Protein AF-A0AAU0RCN2-F1 (afdb_monomer)

Foldseek 3Di:
DDDPDDDPPPPPPPPDPPPPPDPWQWAKFQKKWKFFPDPDDPPDRATHQIDGQPQGIWIWTADPVRWIFTDSHPPDDTFIWAFPPDPVQVVLVVLDDQDFLQWGWSGKTDGPVDPPLWIWTKTAHPVASNWIKTFIASRRNAATGMIMIGHNDSDDSCNVVVPDDDGHD

Structure (mmCIF, N/CA/C/O backbone):
data_AF-A0AAU0RCN2-F1
#
_entry.id   AF-A0AAU0RCN2-F1
#
loop_
_atom_site.group_PDB
_atom_site.id
_atom_site.type_symbol
_atom_site.label_atom_id
_atom_site.label_alt_id
_atom_site.label_comp_id
_atom_site.label_asym_id
_atom_site.label_entity_id
_atom_site.label_seq_id
_atom_site.pdbx_PDB_ins_code
_atom_site.Cartn_x
_atom_site.Cartn_y
_atom_site.Cartn_z
_atom_site.occupancy
_atom_site.B_iso_or_equiv
_atom_site.auth_seq_id
_atom_site.auth_comp_id
_atom_site.auth_asym_id
_atom_site.auth_atom_id
_atom_site.pdbx_PDB_model_num
ATOM 1 N N . MET A 1 1 ? 23.232 58.597 34.469 1.00 39.84 1 MET A N 1
ATOM 2 C CA . MET A 1 1 ? 22.948 58.277 33.050 1.00 39.84 1 MET A CA 1
ATOM 3 C C . MET A 1 1 ? 24.090 57.377 32.604 1.00 39.84 1 MET A C 1
ATOM 5 O O . MET A 1 1 ? 25.219 57.793 32.764 1.00 39.84 1 MET A O 1
ATOM 9 N N . GLN A 1 2 ? 23.914 56.086 32.334 1.00 39.72 2 GLN A N 1
ATOM 10 C CA . GLN A 1 2 ? 23.367 55.530 31.095 1.00 39.72 2 GLN A CA 1
ATOM 11 C C . GLN A 1 2 ? 23.199 54.013 31.332 1.00 39.72 2 GLN A C 1
ATOM 13 O O . GLN A 1 2 ? 24.157 53.341 31.704 1.00 39.72 2 GLN A O 1
ATOM 18 N N . LYS A 1 3 ? 21.975 53.483 31.209 1.00 40.16 3 LYS A N 1
ATOM 19 C CA . LYS A 1 3 ? 21.699 52.039 31.295 1.00 40.16 3 LYS A CA 1
ATOM 20 C C . LYS A 1 3 ? 22.042 51.422 29.938 1.00 40.16 3 LYS A C 1
ATOM 22 O O . LYS A 1 3 ? 21.387 51.749 28.954 1.00 40.16 3 LYS A O 1
ATOM 27 N N . VAL A 1 4 ? 23.054 50.561 29.876 1.00 43.34 4 VAL A N 1
ATOM 28 C CA . VAL A 1 4 ? 23.338 49.755 28.681 1.00 43.34 4 VAL A CA 1
ATOM 29 C C . VAL A 1 4 ? 22.433 48.528 28.741 1.00 43.34 4 VAL A C 1
ATOM 31 O O . VAL A 1 4 ? 22.701 47.580 29.473 1.00 43.34 4 VAL A O 1
ATOM 34 N N . LEU A 1 5 ? 21.308 48.587 28.027 1.00 44.75 5 LEU A N 1
ATOM 35 C CA . LEU A 1 5 ? 20.452 47.430 27.781 1.00 44.75 5 LEU A CA 1
ATOM 36 C C . LEU A 1 5 ? 21.038 46.676 26.580 1.00 44.75 5 LEU A C 1
ATOM 38 O O . LEU A 1 5 ? 20.933 47.134 25.443 1.00 44.75 5 LEU A O 1
ATOM 42 N N . LEU A 1 6 ? 2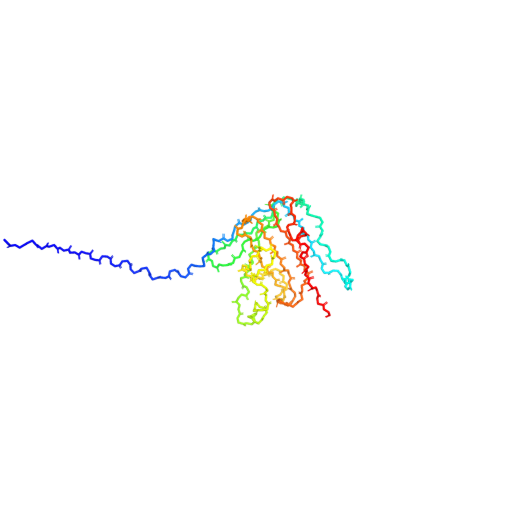1.689 45.542 26.834 1.00 43.56 6 LEU A N 1
ATOM 43 C CA . LEU A 1 6 ? 22.149 44.631 25.790 1.00 43.56 6 LEU A CA 1
ATOM 44 C C . LEU A 1 6 ? 20.945 43.799 25.320 1.00 43.56 6 LEU A C 1
ATOM 46 O O . LEU A 1 6 ? 20.542 42.839 25.972 1.00 43.56 6 LEU A O 1
ATOM 50 N N . PHE A 1 7 ? 20.326 44.211 24.215 1.00 45.81 7 PHE A N 1
ATOM 51 C CA . PHE A 1 7 ? 19.249 43.470 23.561 1.00 45.81 7 PHE A CA 1
ATOM 52 C C . PHE A 1 7 ? 19.869 42.338 22.724 1.00 45.81 7 PHE A C 1
ATOM 54 O O . PHE A 1 7 ? 20.286 42.549 21.587 1.00 45.81 7 PHE A O 1
ATOM 61 N N . CYS A 1 8 ? 19.959 41.128 23.283 1.00 45.16 8 CYS A N 1
ATOM 62 C CA . CYS A 1 8 ? 20.274 39.930 22.504 1.00 45.16 8 CYS A CA 1
ATOM 63 C C . C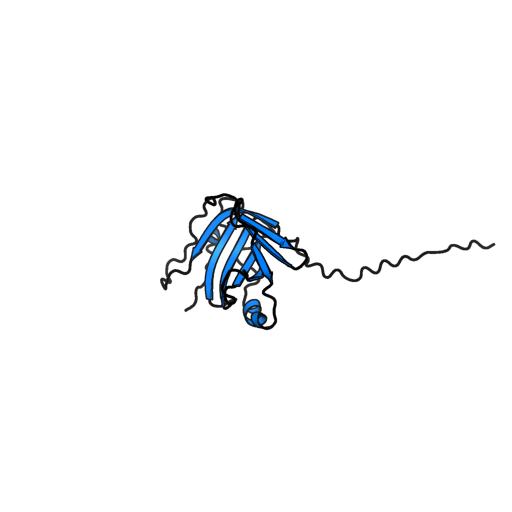YS A 1 8 ? 19.056 39.549 21.648 1.00 45.16 8 CYS A C 1
ATOM 65 O O . CYS A 1 8 ? 18.171 38.818 22.089 1.00 45.16 8 CYS A O 1
ATOM 67 N N . PHE A 1 9 ? 19.012 40.056 20.415 1.00 42.41 9 PHE A N 1
ATOM 68 C CA . PHE A 1 9 ? 18.132 39.556 19.361 1.00 42.41 9 PHE A CA 1
ATOM 69 C C . PHE A 1 9 ? 18.601 38.152 18.951 1.00 42.41 9 PHE A C 1
ATOM 71 O O . PHE A 1 9 ? 19.435 37.992 18.061 1.00 42.41 9 PHE A O 1
ATOM 78 N N . VAL A 1 10 ? 18.065 37.116 19.599 1.00 45.31 10 VAL A N 1
ATOM 79 C CA . VAL A 1 10 ? 18.118 35.755 19.056 1.00 45.31 10 VAL A CA 1
ATOM 80 C C . VAL A 1 10 ? 17.102 35.701 17.921 1.00 45.31 10 VAL A C 1
ATOM 82 O O . VAL A 1 10 ? 15.921 35.422 18.115 1.00 45.31 10 VAL A O 1
ATOM 85 N N . THR A 1 11 ? 17.560 36.029 16.718 1.00 48.75 11 THR A N 1
ATOM 86 C CA . THR A 1 11 ? 16.842 35.714 15.488 1.00 48.75 11 THR A CA 1
ATOM 87 C C . THR A 1 11 ? 16.956 34.208 15.277 1.00 48.75 11 THR A C 1
ATOM 89 O O . THR A 1 11 ? 17.903 33.709 14.681 1.00 48.75 11 THR A O 1
ATOM 92 N N . PHE A 1 12 ? 15.992 33.460 15.822 1.00 45.81 12 PHE A N 1
ATOM 93 C CA . PHE A 1 12 ? 15.727 32.092 15.385 1.00 45.81 12 PHE A CA 1
ATOM 94 C C . PHE A 1 12 ? 15.231 32.176 13.939 1.00 45.81 12 PHE A C 1
ATOM 96 O O . PHE A 1 12 ? 14.040 32.313 13.661 1.00 45.81 12 PHE A O 1
ATOM 103 N N . SER A 1 13 ? 16.172 32.160 13.002 1.00 43.31 13 SER A N 1
ATOM 104 C CA . SER A 1 13 ? 15.921 31.886 11.599 1.00 43.31 13 SER A CA 1
ATOM 105 C C . SER A 1 13 ? 15.402 30.453 11.501 1.00 43.31 13 SER A C 1
ATOM 107 O O . SER A 1 13 ? 16.156 29.492 11.372 1.00 43.31 13 SER A O 1
ATOM 109 N N . LEU A 1 14 ? 14.075 30.328 11.582 1.00 44.56 14 LEU A N 1
ATOM 110 C CA . LEU A 1 14 ? 13.293 29.181 11.131 1.00 44.56 14 LEU A CA 1
ATOM 111 C C . LEU A 1 14 ? 13.491 29.035 9.614 1.00 44.56 14 LEU A C 1
ATOM 113 O O . LEU A 1 14 ? 12.616 29.347 8.806 1.00 44.56 14 LEU A O 1
ATOM 117 N N . LEU A 1 15 ? 14.684 28.608 9.208 1.00 45.06 15 LEU A N 1
ATOM 118 C CA . LEU A 1 15 ? 14.967 28.186 7.848 1.00 45.06 15 LEU A CA 1
ATOM 119 C C . LEU A 1 15 ? 14.295 26.832 7.644 1.00 45.06 15 LEU A C 1
ATOM 121 O O . LEU A 1 15 ? 14.871 25.785 7.906 1.00 45.06 15 LEU A O 1
ATOM 125 N N . SER A 1 16 ? 13.033 26.910 7.218 1.00 37.91 16 SER A N 1
ATOM 126 C CA . SER A 1 16 ? 12.329 25.938 6.381 1.00 37.91 16 SER A CA 1
ATOM 127 C C . SER A 1 16 ? 12.754 24.482 6.581 1.00 37.91 16 SER A C 1
ATOM 129 O O . SER A 1 16 ? 13.445 23.900 5.744 1.00 37.91 16 SER A O 1
ATOM 131 N N . CYS A 1 17 ? 12.199 23.838 7.610 1.00 38.19 17 CYS A N 1
ATOM 132 C CA . CYS A 1 17 ? 11.783 22.459 7.405 1.00 38.19 17 CYS A CA 1
ATOM 133 C C . CYS A 1 17 ? 10.777 22.492 6.250 1.00 38.19 17 CYS A C 1
ATOM 135 O O . CYS A 1 17 ? 9.633 22.908 6.432 1.00 38.19 17 CYS A O 1
ATOM 137 N N . LYS A 1 18 ? 11.187 22.046 5.060 1.00 39.56 18 LYS A N 1
ATOM 138 C CA . LYS A 1 18 ? 10.256 21.491 4.070 1.00 39.56 18 LYS A CA 1
ATOM 139 C C . LYS A 1 18 ? 9.696 20.186 4.648 1.00 39.56 18 LYS A C 1
ATOM 141 O O . LYS A 1 18 ? 9.966 19.106 4.140 1.00 39.56 18 LYS A O 1
ATOM 146 N N . GLY A 1 19 ? 9.005 20.280 5.781 1.00 38.12 19 GLY A N 1
ATOM 147 C CA . GLY A 1 19 ? 8.258 19.175 6.342 1.00 38.12 19 GLY A CA 1
ATOM 148 C C . GLY A 1 19 ? 7.103 18.935 5.395 1.00 38.12 19 GLY A C 1
ATOM 149 O O . GLY A 1 19 ? 6.304 19.839 5.154 1.00 38.12 19 GLY A O 1
ATOM 150 N N . GLN A 1 20 ? 7.048 17.748 4.801 1.00 42.59 20 GLN A N 1
ATOM 151 C CA . GLN A 1 20 ? 5.811 17.254 4.218 1.00 42.59 20 GLN A CA 1
ATOM 152 C C . GLN A 1 20 ? 4.711 17.485 5.261 1.00 42.59 20 GLN A C 1
ATOM 154 O O . GLN A 1 20 ? 4.796 16.974 6.373 1.00 42.59 20 GLN A O 1
ATOM 159 N N . ASN A 1 21 ? 3.702 18.290 4.929 1.00 46.22 21 ASN A N 1
ATOM 160 C CA . ASN A 1 21 ? 2.591 18.633 5.826 1.00 46.22 21 ASN A CA 1
ATOM 161 C C . ASN A 1 21 ? 1.637 17.447 6.082 1.00 46.22 21 ASN A C 1
ATOM 163 O O . ASN A 1 21 ? 0.479 17.648 6.434 1.00 46.22 21 ASN A O 1
ATOM 167 N N . HIS A 1 22 ? 2.112 16.214 5.907 1.00 56.59 22 HIS A N 1
ATOM 168 C CA . HIS A 1 22 ? 1.381 15.003 6.228 1.00 56.59 22 HIS A CA 1
ATOM 169 C C . HIS A 1 22 ? 2.111 14.287 7.363 1.00 56.59 22 HIS A C 1
ATOM 171 O O . HIS A 1 22 ? 3.331 14.119 7.271 1.00 56.59 22 HIS A O 1
ATOM 177 N N . PRO A 1 23 ? 1.402 13.872 8.428 1.00 72.75 23 PRO A N 1
ATOM 178 C CA . PRO A 1 23 ? 2.003 13.040 9.459 1.00 72.75 23 PRO A CA 1
ATOM 179 C C . PRO A 1 23 ? 2.642 11.805 8.816 1.00 72.75 23 PRO A C 1
ATOM 181 O O . PRO A 1 23 ? 2.143 11.285 7.813 1.00 72.75 23 PRO A O 1
ATOM 184 N N . ALA A 1 24 ? 3.767 11.368 9.386 1.00 86.31 24 ALA A N 1
ATOM 185 C CA . ALA A 1 24 ? 4.446 10.166 8.926 1.00 86.31 24 ALA A CA 1
ATOM 186 C C . ALA A 1 24 ? 3.461 8.989 8.933 1.00 86.31 24 ALA A C 1
ATOM 188 O O . ALA A 1 24 ? 2.723 8.803 9.908 1.00 86.31 24 ALA A O 1
ATOM 189 N N . LEU A 1 25 ? 3.427 8.218 7.845 1.00 92.62 25 LEU A N 1
ATOM 190 C CA . LEU A 1 25 ? 2.539 7.063 7.737 1.00 92.62 25 LEU A CA 1
ATOM 191 C C . LEU A 1 25 ? 2.848 6.074 8.869 1.00 92.62 25 LEU A C 1
ATOM 193 O O . LEU A 1 25 ? 3.991 5.673 9.057 1.00 92.62 25 LEU A O 1
ATOM 197 N N . ASN A 1 26 ? 1.826 5.677 9.619 1.00 94.50 26 ASN A N 1
ATOM 198 C CA . ASN A 1 26 ? 1.918 4.658 10.659 1.00 94.50 26 ASN A CA 1
ATOM 199 C C . ASN A 1 26 ? 0.575 3.934 10.749 1.00 94.50 26 ASN A C 1
ATOM 201 O O . ASN A 1 26 ? -0.261 4.254 11.592 1.00 94.50 26 ASN A O 1
ATOM 205 N N . ALA A 1 27 ? 0.351 3.012 9.819 1.00 94.94 27 ALA A N 1
ATOM 206 C CA . ALA A 1 27 ? -0.885 2.252 9.732 1.00 94.94 27 ALA A CA 1
ATOM 207 C C . ALA A 1 27 ? -0.704 0.856 10.330 1.00 94.94 27 ALA A C 1
ATOM 209 O O . ALA A 1 27 ? 0.305 0.191 10.079 1.00 94.94 27 ALA A O 1
ATOM 210 N N . SER A 1 28 ? -1.715 0.400 11.068 1.00 95.62 28 SER A N 1
ATOM 211 C CA . SER A 1 28 ? -1.852 -0.979 11.535 1.00 95.62 28 SER A CA 1
ATOM 212 C C . SER A 1 28 ? -3.268 -1.468 11.248 1.00 95.62 28 SER A C 1
ATOM 214 O O . SER A 1 28 ? -4.234 -0.880 11.730 1.00 95.62 28 SER A O 1
ATOM 216 N N . ALA A 1 29 ? -3.401 -2.522 10.450 1.00 96.50 29 ALA A N 1
ATOM 217 C CA . ALA A 1 29 ? -4.677 -2.970 9.904 1.00 96.50 29 ALA A CA 1
ATOM 218 C C . ALA A 1 29 ? -4.881 -4.470 10.118 1.00 96.50 29 ALA A C 1
ATOM 220 O O . ALA A 1 29 ? -4.029 -5.276 9.756 1.00 96.50 29 ALA A O 1
ATOM 221 N N . GLY A 1 30 ? -6.035 -4.849 10.670 1.00 95.88 30 GLY A N 1
ATOM 222 C CA . GLY A 1 30 ? -6.401 -6.248 10.923 1.00 95.88 30 GLY A CA 1
ATOM 223 C C . GLY A 1 30 ? -7.207 -6.901 9.798 1.00 95.88 30 GLY A C 1
ATOM 224 O O . GLY A 1 30 ? -7.407 -8.117 9.812 1.00 95.88 30 GLY A O 1
ATOM 225 N N . TYR A 1 31 ? -7.663 -6.120 8.820 1.00 96.44 31 TYR A N 1
ATOM 226 C CA . TYR A 1 31 ? -8.534 -6.571 7.743 1.00 96.44 31 TYR A CA 1
ATOM 227 C C . TYR A 1 31 ? -7.952 -6.245 6.373 1.00 96.44 31 TYR A C 1
ATOM 229 O O . TYR A 1 31 ? -7.284 -5.225 6.191 1.00 96.44 31 TYR A O 1
ATOM 237 N N . ILE A 1 32 ? -8.249 -7.107 5.402 1.00 95.38 32 ILE A N 1
ATOM 238 C CA . ILE A 1 32 ? -7.803 -6.979 4.019 1.00 95.38 32 ILE A CA 1
ATOM 239 C C . ILE A 1 32 ? -8.942 -7.268 3.041 1.00 95.38 32 ILE A C 1
ATOM 241 O O . ILE A 1 32 ? -9.760 -8.168 3.248 1.00 95.38 32 ILE A O 1
ATOM 245 N N . SER A 1 33 ? -8.990 -6.509 1.954 1.00 93.38 33 SER A N 1
ATOM 246 C CA . SER A 1 33 ? -9.806 -6.789 0.776 1.00 93.38 33 SER A CA 1
ATOM 247 C C . SER A 1 33 ? -8.921 -6.643 -0.452 1.00 93.38 33 SER A C 1
ATOM 249 O O . SER A 1 33 ? -8.232 -5.636 -0.602 1.00 93.38 33 SER A O 1
ATOM 251 N N . ILE A 1 34 ? -8.908 -7.666 -1.301 1.00 89.56 34 ILE A N 1
ATOM 252 C CA . ILE A 1 34 ? -8.026 -7.724 -2.462 1.00 89.56 34 ILE A CA 1
ATOM 253 C C . ILE A 1 34 ? -8.869 -7.627 -3.723 1.00 89.56 34 ILE A C 1
ATOM 255 O O . ILE A 1 34 ? -9.985 -8.137 -3.808 1.00 89.56 34 ILE A O 1
ATOM 259 N N . TYR A 1 35 ? -8.302 -6.962 -4.706 1.00 83.62 35 TYR A N 1
ATOM 260 C CA . TYR A 1 35 ? -8.720 -6.961 -6.083 1.00 83.62 35 TYR A CA 1
ATOM 261 C C . TYR A 1 35 ? -7.537 -7.447 -6.926 1.00 83.62 35 TYR A C 1
ATOM 263 O O . TYR A 1 35 ? -6.432 -6.912 -6.813 1.00 83.62 35 TYR A O 1
ATOM 271 N N . LEU A 1 36 ? -7.757 -8.478 -7.740 1.00 76.06 36 LEU A N 1
ATOM 272 C CA . LEU A 1 36 ? -6.740 -9.064 -8.612 1.00 76.06 36 LEU A CA 1
ATOM 273 C C . LEU A 1 36 ? -7.112 -8.838 -10.074 1.00 76.06 36 LEU A C 1
ATOM 275 O O . LEU A 1 36 ? -8.271 -9.009 -10.459 1.00 76.06 36 LEU A O 1
ATOM 279 N N . SER A 1 37 ? -6.111 -8.516 -10.888 1.00 65.56 37 SER A N 1
ATOM 280 C CA . SER A 1 37 ? -6.230 -8.553 -12.340 1.00 65.56 37 SER A CA 1
ATOM 281 C C . SER A 1 37 ? -6.217 -10.006 -12.816 1.00 65.56 37 SER A C 1
ATOM 283 O O . SER A 1 37 ? -5.156 -10.555 -13.095 1.00 65.56 37 SER A O 1
ATOM 285 N N . VAL A 1 38 ? -7.383 -10.656 -12.869 1.00 57.72 38 VAL A N 1
ATOM 286 C CA . VAL A 1 38 ? -7.526 -11.973 -13.510 1.00 57.72 38 VAL A CA 1
ATOM 287 C C . VAL A 1 38 ? -8.128 -11.772 -14.900 1.00 57.72 38 VAL A C 1
ATOM 289 O O . VAL A 1 38 ? -9.225 -11.232 -15.030 1.00 57.72 38 VAL A O 1
ATOM 292 N N . ASP A 1 39 ? -7.354 -12.163 -15.912 1.00 46.38 39 ASP A N 1
ATOM 293 C CA . ASP A 1 39 ? -7.589 -12.114 -17.360 1.00 46.38 39 ASP A CA 1
ATOM 294 C C . ASP A 1 39 ? -8.986 -11.684 -17.850 1.00 46.38 39 ASP A C 1
ATOM 296 O O . ASP A 1 39 ? -9.959 -12.441 -17.853 1.00 46.38 39 ASP A O 1
ATOM 300 N N . GLY A 1 40 ? -9.034 -10.466 -18.399 1.00 48.06 40 GLY A N 1
ATOM 301 C CA . GLY A 1 40 ? -9.828 -10.122 -19.583 1.00 48.06 40 GLY A CA 1
ATOM 302 C C . GLY A 1 40 ? -11.348 -10.011 -19.449 1.00 48.06 40 GLY A C 1
ATOM 303 O O . GLY A 1 40 ? -11.979 -9.498 -20.379 1.00 48.06 40 GLY A O 1
ATOM 304 N N . ASN A 1 41 ? -11.964 -10.429 -18.342 1.00 46.78 41 ASN A N 1
ATOM 305 C CA . ASN A 1 41 ? -13.416 -10.327 -18.212 1.00 46.78 41 ASN A CA 1
ATOM 306 C C . ASN A 1 41 ? -13.831 -8.930 -17.718 1.00 46.78 41 ASN A C 1
ATOM 308 O O . ASN A 1 41 ? -13.735 -8.599 -16.536 1.00 46.78 41 ASN A O 1
ATOM 312 N N . LYS A 1 42 ? -14.285 -8.094 -18.658 1.00 50.72 42 LYS A N 1
ATOM 313 C CA . LYS A 1 42 ? -14.601 -6.667 -18.458 1.00 50.72 42 LYS A CA 1
ATOM 314 C C . LYS A 1 42 ? -15.808 -6.400 -17.550 1.00 50.72 42 LYS A C 1
ATOM 316 O O . LYS A 1 42 ? -15.994 -5.257 -17.134 1.00 50.72 42 LYS A O 1
ATOM 321 N N . ASP A 1 43 ? -16.592 -7.425 -17.215 1.00 44.06 43 ASP A N 1
ATOM 322 C CA . ASP A 1 43 ? -17.947 -7.229 -16.689 1.00 44.06 43 ASP A CA 1
ATOM 323 C C . ASP A 1 43 ? -18.126 -7.488 -15.183 1.00 44.06 43 ASP A C 1
ATOM 325 O O . ASP A 1 43 ? -19.179 -7.157 -14.637 1.00 44.06 43 ASP A O 1
ATOM 329 N N . SER A 1 44 ? -17.118 -7.981 -14.453 1.00 47.41 44 SER A N 1
ATOM 330 C CA . SER A 1 44 ? -17.213 -8.024 -12.983 1.00 47.41 44 SER A CA 1
ATOM 331 C C . SER A 1 44 ? -15.857 -7.934 -12.291 1.00 47.41 44 SER A C 1
ATOM 333 O O . SER A 1 44 ? -15.239 -8.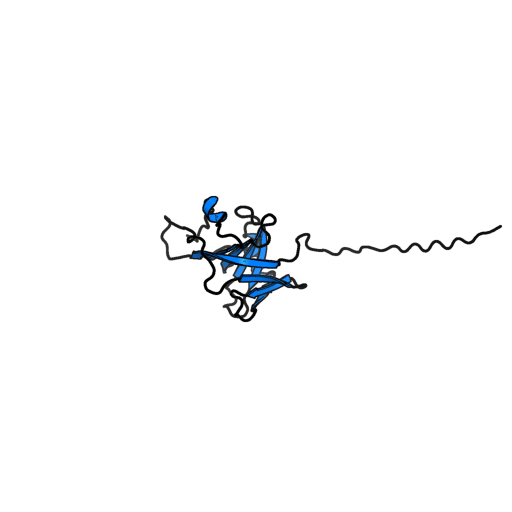930 -11.922 1.00 47.41 44 SER A O 1
ATOM 335 N N . LEU A 1 45 ? -15.426 -6.696 -12.082 1.00 57.50 45 LEU A N 1
ATOM 336 C CA . LEU A 1 45 ? -14.287 -6.322 -11.257 1.00 57.50 45 LEU A CA 1
ATOM 337 C C . LEU A 1 45 ? -14.790 -6.044 -9.837 1.00 57.50 45 LEU A C 1
ATOM 339 O O . LEU A 1 45 ? -15.151 -4.913 -9.523 1.00 57.50 45 LEU A O 1
ATOM 343 N N . ASN A 1 46 ? -14.867 -7.070 -8.992 1.00 65.88 46 ASN A N 1
ATOM 344 C CA . ASN A 1 46 ? -15.344 -6.906 -7.622 1.00 65.88 46 ASN A CA 1
ATOM 345 C C . ASN A 1 46 ? -14.169 -7.086 -6.671 1.00 65.88 46 ASN A C 1
ATOM 347 O O . ASN A 1 46 ? -13.567 -8.157 -6.641 1.00 65.88 46 ASN A O 1
ATOM 351 N N . PHE A 1 47 ? -13.857 -6.054 -5.881 1.00 75.25 47 PHE A N 1
ATOM 352 C CA . PHE A 1 47 ? -13.118 -6.270 -4.640 1.00 75.25 47 PHE A CA 1
ATOM 353 C C . PHE A 1 47 ? -13.700 -7.490 -3.930 1.00 75.25 47 PHE A C 1
ATOM 355 O O . PHE A 1 47 ? -14.921 -7.615 -3.783 1.00 75.25 47 PHE A O 1
ATOM 362 N N . GLU A 1 48 ? -12.832 -8.379 -3.468 1.00 84.38 48 GLU A N 1
ATOM 363 C CA . GLU A 1 48 ? -13.260 -9.454 -2.592 1.00 84.38 48 GLU A CA 1
ATOM 364 C C . GLU A 1 48 ? -13.887 -8.857 -1.329 1.00 84.38 48 GLU A C 1
ATOM 366 O O . GLU A 1 48 ? -13.520 -7.765 -0.882 1.00 84.38 48 GLU A O 1
ATOM 371 N N . LYS A 1 49 ? -14.821 -9.580 -0.703 1.00 86.69 49 LYS A N 1
ATOM 372 C CA . LYS A 1 49 ? -15.333 -9.168 0.609 1.00 86.69 49 LYS A CA 1
ATOM 373 C C . LYS A 1 49 ? -14.160 -8.965 1.567 1.00 86.69 49 LYS A C 1
ATOM 375 O O . LYS A 1 49 ? -13.258 -9.801 1.631 1.00 86.69 49 LYS A O 1
ATOM 380 N N . ILE A 1 50 ? -14.190 -7.857 2.306 1.00 93.19 50 ILE A N 1
ATOM 381 C CA . ILE A 1 50 ? -13.176 -7.594 3.321 1.00 93.19 50 ILE A CA 1
ATOM 382 C C . ILE A 1 50 ? -13.211 -8.698 4.378 1.00 93.19 50 ILE A C 1
ATOM 384 O O . ILE A 1 50 ? -14.279 -9.104 4.839 1.00 93.19 50 ILE A O 1
ATOM 388 N N . ARG A 1 51 ? -12.036 -9.215 4.722 1.00 94.19 51 ARG A N 1
ATOM 389 C CA . ARG A 1 51 ? -11.865 -10.331 5.652 1.00 94.19 51 ARG A CA 1
ATOM 390 C C . ARG A 1 51 ? -10.789 -10.008 6.670 1.00 94.19 51 ARG A C 1
ATOM 392 O O . ARG A 1 51 ? -9.910 -9.191 6.405 1.00 94.19 51 ARG A O 1
ATOM 399 N N . ALA A 1 52 ? -10.855 -10.661 7.825 1.00 94.31 52 ALA A N 1
ATOM 400 C CA . ALA A 1 52 ? -9.743 -10.640 8.762 1.00 94.31 52 ALA A CA 1
ATOM 401 C C . ALA A 1 52 ? -8.496 -11.228 8.086 1.00 94.31 52 ALA A C 1
ATOM 403 O O . ALA A 1 52 ? -8.574 -12.180 7.303 1.00 94.31 52 ALA A O 1
ATOM 404 N N . THR A 1 53 ? -7.350 -10.638 8.384 1.00 89.19 53 THR A N 1
ATOM 405 C CA . THR A 1 53 ? -6.042 -11.171 8.001 1.00 89.19 53 THR A CA 1
ATOM 406 C C . THR A 1 53 ? -5.819 -12.522 8.703 1.00 89.19 53 THR A C 1
ATOM 408 O O . THR A 1 53 ? -6.026 -12.608 9.914 1.00 89.19 53 THR A O 1
ATOM 411 N N . PRO A 1 54 ? -5.412 -13.597 7.992 1.00 82.00 54 PRO A N 1
ATOM 412 C CA . PRO A 1 54 ? -5.289 -14.931 8.593 1.00 82.00 54 PRO A CA 1
ATOM 413 C C . PRO A 1 54 ? -4.334 -15.000 9.789 1.00 82.00 54 PRO A C 1
ATOM 415 O O . PRO A 1 54 ? -4.591 -15.725 10.746 1.00 82.00 54 PRO A O 1
ATOM 418 N N . SER A 1 55 ? -3.248 -14.230 9.742 1.00 86.75 55 SER A N 1
ATOM 419 C CA . SER A 1 55 ? -2.217 -14.200 10.783 1.00 86.75 55 SER A CA 1
ATOM 420 C C . SER A 1 55 ? -2.255 -12.924 11.630 1.00 86.75 55 SER A C 1
ATOM 422 O O . SER A 1 55 ? -1.387 -12.729 12.477 1.00 86.75 55 SER A O 1
ATOM 424 N N . GLY A 1 56 ? -3.259 -12.064 11.439 1.00 86.25 56 GLY A N 1
ATOM 425 C CA . GLY A 1 56 ? -3.376 -10.783 12.127 1.00 86.25 56 GLY A CA 1
ATOM 426 C C . GLY A 1 56 ? -2.650 -9.633 11.423 1.00 86.25 56 GLY A C 1
ATOM 427 O O . GLY A 1 56 ? -2.351 -9.682 10.234 1.00 86.25 56 GLY A O 1
ATOM 428 N N . ASN A 1 57 ? -2.406 -8.567 12.183 1.00 91.62 57 ASN A N 1
ATOM 429 C CA . ASN A 1 57 ? -2.226 -7.222 11.642 1.00 91.62 57 ASN A CA 1
ATOM 430 C C . ASN A 1 57 ? -1.099 -7.061 10.605 1.00 91.62 57 ASN A C 1
ATOM 432 O O . ASN A 1 57 ? 0.053 -7.426 10.844 1.00 91.62 57 ASN A O 1
ATOM 436 N N . PHE A 1 58 ? -1.442 -6.373 9.520 1.00 95.62 58 PHE A N 1
ATOM 437 C CA . PHE A 1 58 ? -0.519 -5.677 8.633 1.00 95.62 58 PHE A CA 1
ATOM 438 C C . PHE A 1 58 ? -0.040 -4.377 9.291 1.00 95.62 58 PHE A C 1
ATOM 440 O O . PHE A 1 58 ? -0.837 -3.688 9.930 1.00 95.62 58 PHE A O 1
ATOM 447 N N . THR A 1 59 ? 1.222 -3.993 9.087 1.00 96.56 59 THR A N 1
ATOM 448 C CA . THR A 1 59 ? 1.745 -2.678 9.484 1.00 96.56 59 THR A CA 1
ATOM 449 C C . THR A 1 59 ? 2.557 -2.025 8.373 1.00 96.56 59 THR A C 1
ATOM 451 O O . THR A 1 59 ? 3.369 -2.689 7.726 1.00 96.56 59 THR A O 1
ATOM 454 N N . CYS A 1 60 ? 2.402 -0.712 8.215 1.00 97.00 60 CYS A N 1
ATOM 455 C CA . CYS A 1 60 ? 3.196 0.109 7.305 1.00 97.00 60 CYS A CA 1
ATOM 456 C C . CYS A 1 60 ? 3.611 1.404 8.004 1.00 97.00 60 CYS A C 1
ATOM 458 O O . CYS A 1 60 ? 2.753 2.200 8.394 1.00 97.00 60 CYS A O 1
ATOM 460 N N . GLN A 1 61 ? 4.917 1.606 8.162 1.00 96.56 61 GLN A N 1
ATOM 461 C CA . GLN A 1 61 ? 5.491 2.734 8.893 1.00 96.56 61 GLN A CA 1
ATOM 462 C C . GLN A 1 61 ? 6.504 3.480 8.035 1.00 96.56 61 GLN A C 1
ATOM 464 O O . GLN A 1 61 ? 7.404 2.871 7.469 1.00 96.56 61 GLN A O 1
ATOM 469 N N . GLU A 1 62 ? 6.385 4.796 7.953 1.00 95.81 62 GLU A N 1
ATOM 470 C CA . GLU A 1 62 ? 7.319 5.649 7.230 1.00 95.81 62 GLU A CA 1
ATOM 471 C C . GLU A 1 62 ? 8.519 6.017 8.096 1.00 95.81 62 GLU A C 1
ATOM 473 O O . GLU A 1 62 ? 8.400 6.441 9.248 1.00 95.81 62 GLU A O 1
ATOM 478 N N . LYS A 1 63 ? 9.700 5.856 7.510 1.00 93.44 63 LYS A N 1
ATOM 479 C CA . LYS A 1 63 ? 10.977 6.248 8.087 1.00 93.44 63 LYS A CA 1
ATOM 480 C C . LYS A 1 63 ? 11.245 7.727 7.834 1.00 93.44 63 LYS A C 1
ATOM 482 O O . LYS A 1 63 ? 10.695 8.348 6.932 1.00 93.44 63 LYS A O 1
ATOM 487 N N . THR A 1 64 ? 12.204 8.275 8.572 1.00 89.25 64 THR A N 1
ATOM 488 C CA . THR A 1 64 ? 12.656 9.668 8.416 1.00 89.25 64 THR A CA 1
ATOM 489 C C . THR A 1 64 ? 13.177 10.002 7.017 1.00 89.25 64 THR A C 1
ATOM 491 O O . THR A 1 64 ? 13.144 11.164 6.627 1.00 89.25 64 THR A O 1
ATOM 494 N N . ASN A 1 65 ? 13.652 9.007 6.261 1.00 88.88 65 ASN A N 1
ATOM 495 C CA . ASN A 1 65 ? 14.125 9.170 4.887 1.00 88.88 65 ASN A CA 1
ATOM 496 C C . ASN A 1 65 ? 13.037 8.932 3.821 1.00 88.88 65 ASN A C 1
ATOM 498 O O . ASN A 1 65 ? 13.360 8.928 2.638 1.00 88.88 65 ASN A O 1
ATOM 502 N N . GLY A 1 66 ? 11.779 8.722 4.223 1.00 90.56 66 GLY A N 1
ATOM 503 C CA . GLY A 1 66 ? 10.646 8.488 3.323 1.00 90.56 66 GLY A CA 1
ATOM 504 C C . GLY A 1 66 ? 10.445 7.031 2.893 1.00 90.56 66 GLY A C 1
ATOM 505 O O . GLY A 1 66 ? 9.408 6.723 2.315 1.00 90.56 66 GLY A O 1
ATOM 506 N N . ASP A 1 67 ? 11.386 6.130 3.192 1.00 95.00 67 ASP A N 1
ATOM 507 C CA . ASP A 1 67 ? 11.211 4.683 3.003 1.00 95.00 67 ASP A CA 1
ATOM 508 C C . ASP A 1 67 ? 10.123 4.130 3.929 1.00 95.00 67 ASP A C 1
ATOM 510 O O . ASP A 1 67 ? 9.814 4.718 4.968 1.00 95.00 67 ASP A O 1
ATOM 514 N N . LEU A 1 68 ? 9.612 2.941 3.617 1.00 97.31 68 LEU A N 1
ATOM 515 C CA . LEU A 1 68 ? 8.588 2.282 4.419 1.00 97.31 68 LEU A CA 1
ATOM 516 C C . LEU A 1 68 ? 9.092 0.980 5.033 1.00 97.31 68 LEU A C 1
ATOM 518 O O . LEU A 1 68 ? 9.703 0.148 4.370 1.00 97.31 68 LEU A O 1
ATOM 522 N N . TRP A 1 69 ? 8.783 0.778 6.305 1.00 97.62 69 TRP A N 1
ATOM 523 C CA . TRP A 1 69 ? 8.798 -0.519 6.964 1.00 97.62 69 TRP A CA 1
ATOM 524 C C . TRP A 1 69 ? 7.435 -1.173 6.806 1.00 97.62 69 TRP A C 1
ATOM 526 O O . TRP A 1 69 ? 6.450 -0.718 7.389 1.00 97.62 69 TRP A O 1
ATOM 536 N N . VAL A 1 70 ? 7.392 -2.242 6.018 1.00 96.94 70 VAL A N 1
ATOM 537 C CA . VAL A 1 70 ? 6.174 -2.982 5.699 1.00 96.94 70 VAL A CA 1
ATOM 538 C C . VAL A 1 70 ? 6.261 -4.377 6.288 1.00 96.94 70 VAL A C 1
ATOM 540 O O . VAL A 1 70 ? 7.287 -5.054 6.205 1.00 96.94 70 VAL A O 1
ATOM 543 N N . LYS A 1 71 ? 5.169 -4.810 6.906 1.00 95.44 71 LYS A N 1
ATOM 544 C CA . LYS A 1 71 ? 5.042 -6.132 7.503 1.00 95.44 71 LYS A CA 1
ATOM 545 C C . LYS A 1 71 ? 3.621 -6.629 7.280 1.00 95.44 71 LYS A C 1
ATOM 547 O O . LYS A 1 71 ? 2.672 -5.950 7.664 1.00 95.44 71 LYS A O 1
ATOM 552 N N . PHE A 1 72 ? 3.466 -7.784 6.640 1.00 90.94 72 PHE A N 1
ATOM 553 C CA . PHE A 1 72 ? 2.146 -8.298 6.267 1.00 90.94 72 PHE A CA 1
ATOM 554 C C . PHE A 1 72 ? 1.456 -9.065 7.392 1.00 90.94 72 PHE A C 1
ATOM 556 O O . PHE A 1 72 ? 0.232 -9.182 7.390 1.00 90.94 72 PHE A O 1
ATOM 563 N N . SER A 1 73 ? 2.216 -9.563 8.363 1.00 91.00 73 SER A N 1
ATOM 564 C CA . SER A 1 73 ? 1.706 -10.244 9.551 1.00 91.00 73 SER A CA 1
ATOM 565 C C . SER A 1 73 ? 2.654 -10.072 10.743 1.00 91.00 73 SER A C 1
ATOM 567 O O . SER A 1 73 ? 3.858 -9.942 10.541 1.00 91.00 73 SER A O 1
ATOM 569 N N . PRO A 1 74 ? 2.190 -10.146 12.007 1.00 88.62 74 PRO A N 1
ATOM 570 C CA . PRO A 1 74 ? 3.006 -9.929 13.212 1.00 88.62 74 PRO A CA 1
ATOM 571 C C . PRO A 1 74 ? 4.250 -10.820 13.340 1.00 88.62 74 PRO A C 1
ATOM 573 O O . PRO A 1 74 ? 5.200 -10.452 14.035 1.00 88.62 74 PRO A O 1
ATOM 576 N N . HIS A 1 75 ? 4.272 -11.963 12.659 1.00 89.44 75 HIS A N 1
ATOM 577 C CA . HIS A 1 75 ? 5.383 -12.915 12.669 1.00 89.44 75 HIS A CA 1
ATOM 578 C C . HIS A 1 75 ? 6.362 -12.737 11.503 1.00 89.44 75 HIS A C 1
ATOM 580 O O . HIS A 1 75 ? 7.447 -13.311 11.540 1.00 89.44 75 HIS A O 1
ATOM 586 N N . ASP A 1 76 ? 6.022 -11.916 10.510 1.00 90.19 76 ASP A N 1
ATOM 587 C CA . ASP A 1 76 ? 6.880 -11.697 9.351 1.00 90.19 76 ASP A CA 1
ATOM 588 C C . ASP A 1 76 ? 8.118 -10.876 9.716 1.00 90.19 76 ASP A C 1
ATOM 590 O O . ASP A 1 76 ? 8.137 -10.085 10.671 1.00 90.19 76 ASP A O 1
ATOM 594 N N . THR A 1 77 ? 9.159 -11.027 8.905 1.00 93.25 77 THR A N 1
ATOM 595 C CA . THR A 1 77 ? 10.278 -10.086 8.929 1.00 93.25 77 THR A CA 1
ATOM 596 C C . THR A 1 77 ? 9.825 -8.777 8.289 1.00 93.25 77 THR A C 1
ATOM 598 O O . THR A 1 77 ? 9.138 -8.786 7.271 1.00 93.25 77 THR A O 1
ATOM 601 N N . THR A 1 78 ? 10.200 -7.646 8.884 1.00 95.06 78 THR A N 1
ATOM 602 C CA . THR A 1 78 ? 9.932 -6.335 8.288 1.00 95.06 78 THR A CA 1
ATOM 603 C C . THR A 1 78 ? 10.703 -6.189 6.980 1.00 95.06 78 THR A C 1
ATOM 605 O O . THR A 1 78 ? 11.926 -6.336 6.958 1.00 95.06 78 THR A O 1
ATOM 608 N N . VAL A 1 79 ? 9.997 -5.845 5.909 1.00 96.00 79 VAL A N 1
ATOM 609 C CA . VAL A 1 79 ? 10.574 -5.525 4.603 1.00 96.00 79 VAL A CA 1
ATOM 610 C C . VAL A 1 79 ? 10.704 -4.010 4.484 1.00 96.00 79 VAL A C 1
ATOM 612 O O . VAL A 1 79 ? 9.806 -3.265 4.874 1.00 96.00 79 VAL A O 1
ATOM 615 N N . VAL A 1 80 ? 11.837 -3.542 3.963 1.00 97.12 80 VAL A N 1
ATOM 616 C CA . VAL A 1 80 ? 12.044 -2.120 3.666 1.00 97.12 80 VAL A CA 1
ATOM 617 C C . VAL A 1 80 ? 11.640 -1.872 2.223 1.00 97.12 80 VAL A C 1
ATOM 619 O O . VAL A 1 80 ? 12.286 -2.392 1.318 1.00 97.12 80 VAL A O 1
ATOM 622 N N . TRP A 1 81 ? 10.604 -1.072 2.003 1.00 97.31 81 TRP A N 1
ATOM 623 C CA . TRP A 1 81 ? 10.282 -0.552 0.681 1.00 97.31 81 TRP A CA 1
ATOM 624 C C . TRP A 1 81 ? 10.941 0.806 0.482 1.00 97.31 81 TRP A C 1
ATOM 626 O O . TRP A 1 81 ? 10.850 1.684 1.343 1.00 97.31 81 TRP A O 1
ATOM 636 N N . VAL A 1 82 ? 11.606 0.969 -0.654 1.00 96.00 82 VAL A N 1
ATOM 637 C CA . VAL A 1 82 ? 12.365 2.177 -0.993 1.00 96.00 82 VAL A CA 1
ATOM 638 C C . VAL A 1 82 ? 11.552 3.077 -1.908 1.00 96.00 82 VAL A C 1
ATOM 640 O O . VAL A 1 82 ? 10.803 2.588 -2.753 1.00 96.00 82 VAL A O 1
ATOM 643 N N . SER A 1 83 ? 11.682 4.392 -1.741 1.00 93.44 83 SER A N 1
ATOM 644 C CA . SER A 1 83 ? 10.988 5.354 -2.605 1.00 93.44 83 SER A CA 1
ATOM 645 C C . SER A 1 83 ? 11.362 5.154 -4.078 1.00 93.44 83 SER A C 1
ATOM 647 O O . SER A 1 83 ? 12.541 5.090 -4.431 1.00 93.44 83 SER A O 1
ATOM 649 N N . ALA A 1 84 ? 10.347 5.105 -4.941 1.00 92.75 84 ALA A N 1
ATOM 650 C CA . ALA A 1 84 ? 10.500 5.040 -6.391 1.00 92.75 84 ALA A CA 1
ATOM 651 C C . ALA A 1 84 ? 10.581 6.434 -7.045 1.00 92.75 84 ALA A C 1
ATOM 653 O O . ALA A 1 84 ? 10.541 6.524 -8.272 1.00 92.75 84 ALA A O 1
ATOM 654 N N . ASP A 1 85 ? 10.677 7.514 -6.258 1.00 87.88 85 ASP A N 1
ATOM 655 C CA . ASP A 1 85 ? 10.775 8.901 -6.741 1.00 87.88 85 ASP A CA 1
ATOM 656 C C . ASP A 1 85 ? 12.167 9.205 -7.322 1.00 87.88 85 ASP A C 1
ATOM 658 O O . ASP A 1 85 ? 12.973 9.951 -6.766 1.00 87.88 85 ASP A O 1
ATOM 662 N N . GLN A 1 86 ? 12.465 8.554 -8.444 1.00 88.88 86 GLN A N 1
ATOM 663 C CA . GLN A 1 86 ? 13.671 8.738 -9.241 1.00 88.88 86 GLN A CA 1
ATOM 664 C C . GLN A 1 86 ? 13.288 9.279 -10.634 1.00 88.88 86 GLN A C 1
ATOM 666 O O . GLN A 1 86 ? 12.160 9.049 -11.094 1.00 88.88 86 GLN A O 1
ATOM 671 N N . PRO A 1 87 ? 14.176 10.031 -11.318 1.00 89.69 87 PRO A N 1
ATOM 672 C CA . PRO A 1 87 ? 13.870 10.679 -12.598 1.00 89.69 87 PRO A CA 1
ATOM 673 C C . PRO A 1 87 ? 13.249 9.766 -13.669 1.00 89.69 87 PRO A C 1
ATOM 675 O O . PRO A 1 87 ? 12.374 10.209 -14.416 1.00 89.69 87 PRO A O 1
ATOM 678 N N . GLU A 1 88 ? 13.663 8.505 -13.730 1.00 89.75 88 GLU A N 1
ATOM 679 C CA . GLU A 1 88 ? 13.180 7.472 -14.651 1.00 89.75 88 GLU A CA 1
ATOM 680 C C . GLU A 1 88 ? 11.695 7.127 -14.462 1.00 89.75 88 GLU A C 1
ATOM 682 O O . GLU A 1 88 ? 10.985 6.910 -15.444 1.00 89.75 88 GLU A O 1
ATOM 687 N N . ASN A 1 89 ? 11.191 7.168 -13.227 1.00 90.81 89 ASN A N 1
ATOM 688 C CA . ASN A 1 89 ? 9.818 6.774 -12.888 1.00 90.81 89 ASN A CA 1
ATOM 689 C C . ASN A 1 89 ? 8.837 7.948 -12.936 1.00 90.81 89 ASN A C 1
ATOM 691 O O . ASN A 1 89 ? 7.616 7.764 -12.881 1.00 90.81 89 ASN A O 1
ATOM 695 N N . LYS A 1 90 ? 9.354 9.176 -13.058 1.00 89.31 90 LYS A N 1
ATOM 696 C CA . LYS A 1 90 ? 8.580 10.415 -12.936 1.00 89.31 90 LYS A CA 1
ATOM 697 C C . LYS A 1 90 ? 7.363 10.456 -13.861 1.00 89.31 90 LYS A C 1
ATOM 699 O O . LYS A 1 90 ? 6.279 10.838 -13.428 1.00 89.31 90 LYS A O 1
ATOM 704 N N . LYS A 1 91 ? 7.516 9.998 -15.108 1.00 89.31 91 LYS A N 1
ATOM 705 C CA . LYS A 1 91 ? 6.417 9.959 -16.089 1.00 89.31 91 LYS A CA 1
ATOM 706 C C . LYS A 1 91 ? 5.244 9.098 -15.624 1.00 89.31 91 LYS A C 1
ATOM 708 O O . LYS A 1 91 ? 4.100 9.477 -15.852 1.00 89.31 91 LYS A O 1
ATOM 713 N N . GLY A 1 92 ? 5.510 7.956 -14.997 1.00 90.38 92 GLY A N 1
ATOM 714 C CA . GLY A 1 92 ? 4.453 7.093 -14.477 1.00 90.38 92 GLY A CA 1
ATOM 715 C C . GLY A 1 92 ? 3.821 7.661 -13.206 1.00 90.38 92 GLY A C 1
ATOM 716 O O . GLY A 1 92 ? 2.598 7.703 -13.086 1.00 90.38 92 GLY A O 1
ATOM 717 N N . ILE A 1 93 ? 4.632 8.232 -12.306 1.00 92.06 93 ILE A N 1
ATOM 718 C CA . ILE A 1 93 ? 4.152 8.908 -11.084 1.00 92.06 93 ILE A CA 1
ATOM 719 C C . ILE A 1 93 ? 3.211 10.080 -11.412 1.00 92.06 93 ILE A C 1
ATOM 721 O O . ILE A 1 93 ? 2.217 10.309 -10.715 1.00 92.06 93 ILE A O 1
ATOM 725 N N . GLU A 1 94 ? 3.494 10.830 -12.477 1.00 91.19 94 GLU A N 1
ATOM 726 C CA . GLU A 1 94 ? 2.658 11.945 -12.937 1.00 91.19 94 GLU A CA 1
ATOM 727 C C . GLU A 1 94 ? 1.281 11.493 -13.452 1.00 91.19 94 GLU A C 1
ATOM 729 O O . GLU A 1 94 ? 0.316 12.249 -13.326 1.00 91.19 94 GLU A O 1
ATOM 734 N N . LYS A 1 95 ? 1.154 10.256 -13.953 1.00 91.31 95 LYS A N 1
ATOM 735 C CA . LYS A 1 95 ? -0.127 9.671 -14.394 1.00 91.31 95 LYS A CA 1
ATOM 736 C C . LYS A 1 95 ? -1.016 9.228 -13.230 1.00 91.31 95 LYS A C 1
ATOM 738 O O . LYS A 1 95 ? -2.224 9.061 -13.410 1.00 91.31 95 LYS A O 1
ATOM 743 N N . LEU A 1 96 ? -0.448 9.035 -12.039 1.00 92.50 96 LEU A N 1
ATOM 744 C CA . LEU A 1 96 ? -1.195 8.564 -10.876 1.00 92.50 96 LEU A CA 1
ATOM 745 C C . LEU A 1 96 ? -2.233 9.595 -10.426 1.00 92.50 96 LEU A C 1
ATOM 747 O O . LEU A 1 96 ? -1.925 10.768 -10.182 1.00 92.50 96 LEU A O 1
ATOM 751 N N . LYS A 1 97 ? -3.468 9.127 -10.215 1.00 91.56 97 LYS A N 1
ATOM 752 C CA . LYS A 1 97 ? -4.520 9.931 -9.583 1.00 91.56 97 LYS A CA 1
ATOM 753 C C . LYS A 1 97 ? -4.049 10.379 -8.204 1.00 91.56 97 LYS A C 1
ATOM 755 O O . LYS A 1 97 ? -3.547 9.564 -7.438 1.00 91.56 97 LYS A O 1
ATOM 760 N N . LYS A 1 98 ? -4.241 11.655 -7.867 1.00 93.56 98 LYS A N 1
ATOM 761 C CA . LYS A 1 98 ? -3.858 12.189 -6.548 1.00 93.56 98 LYS A CA 1
ATOM 762 C C . LYS A 1 98 ? -4.838 11.816 -5.439 1.00 93.56 98 LYS A C 1
ATOM 764 O O . LYS A 1 98 ? -4.437 11.780 -4.284 1.00 93.56 98 LYS A O 1
ATOM 769 N N . ASN A 1 99 ? -6.089 11.512 -5.785 1.00 93.56 99 ASN A N 1
ATOM 770 C CA . ASN A 1 99 ? -7.103 11.041 -4.849 1.00 93.56 99 ASN A CA 1
ATOM 771 C C . ASN A 1 99 ? -7.997 9.973 -5.498 1.00 93.56 99 ASN A C 1
ATOM 773 O O . ASN A 1 99 ? -8.320 10.075 -6.686 1.00 93.56 99 ASN A O 1
ATOM 777 N N . ILE A 1 100 ? -8.384 8.958 -4.727 1.00 91.06 100 ILE A N 1
ATOM 778 C CA . ILE A 1 100 ? -9.318 7.901 -5.127 1.00 91.06 100 ILE A CA 1
ATOM 779 C C . ILE A 1 100 ? -10.193 7.560 -3.917 1.00 91.06 100 ILE A C 1
ATOM 781 O O . ILE A 1 100 ? -9.684 7.102 -2.898 1.00 91.06 100 ILE A O 1
ATOM 785 N N . GLY A 1 101 ? -11.508 7.774 -4.021 1.00 88.44 101 GLY A N 1
ATOM 786 C CA . GLY A 1 101 ? -12.467 7.366 -2.984 1.00 88.44 101 GLY A CA 1
ATOM 787 C C . GLY A 1 101 ? -12.181 7.936 -1.588 1.00 88.44 101 GLY A C 1
ATOM 788 O O . GLY A 1 101 ? -12.427 7.250 -0.597 1.00 88.44 101 GLY A O 1
ATOM 789 N N . GLY A 1 102 ? -11.606 9.144 -1.502 1.00 90.62 102 GLY A N 1
ATOM 790 C CA . GLY A 1 102 ? -11.236 9.782 -0.232 1.00 90.62 102 GLY A CA 1
ATOM 791 C C . GLY A 1 102 ? -9.834 9.439 0.286 1.00 90.62 102 GLY A C 1
ATOM 792 O O . GLY A 1 102 ? -9.445 9.945 1.336 1.00 90.62 102 GLY A O 1
ATOM 793 N N . TYR A 1 103 ? -9.055 8.639 -0.446 1.00 94.25 103 TYR A N 1
ATOM 794 C CA . TYR A 1 103 ? -7.656 8.360 -0.126 1.00 94.25 103 TYR A CA 1
ATOM 795 C C . TYR A 1 103 ? -6.728 9.174 -1.020 1.00 94.25 103 TYR A C 1
ATOM 797 O O . TYR A 1 103 ? -6.905 9.205 -2.240 1.00 94.25 103 TYR A O 1
ATOM 805 N N . SER A 1 104 ? -5.717 9.790 -0.425 1.00 95.12 104 SER A N 1
ATOM 806 C CA . SER A 1 104 ? -4.732 10.629 -1.103 1.00 95.12 104 SER A CA 1
ATOM 807 C C . SER A 1 104 ? -3.465 9.841 -1.422 1.00 95.12 104 SER A C 1
ATOM 809 O O . SER A 1 104 ? -3.033 9.002 -0.635 1.00 95.12 104 SER A O 1
ATOM 811 N N . LEU A 1 105 ? -2.867 10.111 -2.583 1.00 95.19 105 LEU A N 1
ATOM 812 C CA . LEU A 1 105 ? -1.604 9.508 -3.005 1.00 95.19 105 LEU A CA 1
ATOM 813 C C . LEU A 1 105 ? -0.492 9.880 -2.018 1.00 95.19 105 LEU A C 1
ATOM 815 O O . LEU A 1 105 ? -0.172 11.060 -1.872 1.00 95.19 105 LEU A O 1
ATOM 819 N N . LYS A 1 106 ? 0.125 8.873 -1.398 1.00 93.94 106 LYS A N 1
ATOM 820 C CA . LYS A 1 106 ? 1.276 9.044 -0.505 1.00 93.94 106 LYS A CA 1
ATOM 821 C C . LYS A 1 106 ? 2.594 8.975 -1.270 1.00 93.94 106 LYS A C 1
ATOM 823 O O . LYS A 1 106 ? 3.458 9.822 -1.075 1.00 93.94 106 LYS A O 1
ATOM 828 N N . GLY A 1 107 ? 2.733 7.988 -2.149 1.00 94.12 107 GLY A N 1
ATOM 829 C CA . GLY A 1 107 ? 3.963 7.773 -2.901 1.00 94.12 107 GLY A CA 1
ATOM 830 C C . GLY A 1 107 ? 3.977 6.442 -3.637 1.00 94.12 107 GLY A C 1
ATOM 831 O O . GLY A 1 107 ? 3.036 5.652 -3.539 1.00 94.12 107 GLY A O 1
ATOM 832 N N . ALA A 1 108 ? 5.058 6.220 -4.372 1.00 95.94 108 ALA A N 1
ATOM 833 C CA . ALA A 1 108 ? 5.350 4.971 -5.050 1.00 95.94 108 ALA A CA 1
ATOM 834 C C . ALA A 1 108 ? 6.647 4.383 -4.505 1.00 95.94 108 ALA A C 1
ATOM 836 O O . ALA A 1 108 ? 7.588 5.124 -4.215 1.00 95.94 108 ALA A O 1
ATOM 837 N N . TYR A 1 109 ? 6.681 3.064 -4.373 1.00 96.62 109 TYR A N 1
ATOM 838 C CA . TYR A 1 109 ? 7.740 2.357 -3.675 1.00 96.62 109 TYR A CA 1
ATOM 839 C C . TYR A 1 109 ? 8.100 1.058 -4.388 1.00 96.62 109 TYR A C 1
ATOM 841 O O . TYR A 1 109 ? 7.257 0.452 -5.047 1.00 96.62 109 TYR A O 1
ATOM 849 N N . LEU A 1 110 ? 9.344 0.624 -4.219 1.00 95.62 110 LEU A N 1
ATOM 850 C CA . LEU A 1 110 ? 9.849 -0.662 -4.685 1.00 95.62 110 LEU A CA 1
ATOM 851 C C . LEU A 1 110 ? 10.104 -1.567 -3.484 1.00 95.62 110 LEU A C 1
ATOM 853 O O . LEU A 1 110 ? 10.689 -1.130 -2.488 1.00 95.62 110 LEU A O 1
ATOM 857 N N . ASN A 1 111 ? 9.716 -2.833 -3.596 1.00 95.12 111 ASN A N 1
ATOM 858 C CA . ASN A 1 111 ? 10.184 -3.886 -2.708 1.00 95.12 111 ASN A CA 1
ATOM 859 C C . ASN A 1 111 ? 11.495 -4.460 -3.280 1.00 95.12 111 ASN A C 1
ATOM 861 O O . ASN A 1 111 ? 11.446 -5.112 -4.318 1.00 95.12 111 ASN A O 1
ATOM 865 N N . PRO A 1 112 ? 12.663 -4.298 -2.627 1.00 91.69 112 PRO A N 1
ATOM 866 C CA . PRO A 1 112 ? 13.935 -4.811 -3.149 1.00 91.69 112 PRO A CA 1
ATOM 867 C C . PRO A 1 112 ? 13.998 -6.339 -3.309 1.00 91.69 112 PRO A C 1
ATOM 869 O O . PRO A 1 112 ? 14.954 -6.848 -3.886 1.00 91.69 112 PRO A O 1
ATOM 872 N N . SER A 1 113 ? 13.027 -7.072 -2.754 1.00 90.44 113 SER A N 1
ATOM 873 C CA . SER A 1 113 ? 12.904 -8.529 -2.911 1.00 90.44 113 SER A CA 1
ATOM 874 C C . SER A 1 113 ? 12.059 -8.946 -4.124 1.00 90.44 113 SER A C 1
ATOM 876 O O . SER A 1 113 ? 11.947 -10.139 -4.397 1.00 90.44 113 SER A O 1
ATOM 878 N N . GLU A 1 114 ? 11.452 -7.992 -4.832 1.00 89.88 114 GLU A N 1
ATOM 879 C CA . GLU A 1 114 ? 10.650 -8.200 -6.042 1.00 89.88 114 GLU A CA 1
ATOM 880 C C . GLU A 1 114 ? 11.397 -7.686 -7.287 1.00 89.88 114 GLU A C 1
ATOM 882 O O . GLU A 1 114 ? 12.396 -6.968 -7.161 1.00 89.88 114 GLU A O 1
ATOM 887 N N . PRO A 1 115 ? 10.961 -8.062 -8.505 1.00 88.69 115 PRO A N 1
ATOM 888 C CA . PRO A 1 115 ? 11.488 -7.479 -9.735 1.00 88.69 115 PRO A CA 1
ATOM 889 C C . PRO A 1 115 ? 11.414 -5.941 -9.733 1.00 88.69 115 PRO A C 1
ATOM 891 O O . PRO A 1 115 ? 10.478 -5.347 -9.203 1.00 88.69 115 PRO A O 1
ATOM 894 N N . PHE A 1 116 ? 12.419 -5.286 -10.326 1.00 84.31 116 PHE A N 1
ATOM 895 C CA . PHE A 1 116 ? 12.587 -3.823 -10.273 1.00 84.31 116 PHE A CA 1
ATOM 896 C C . PHE A 1 116 ? 11.513 -3.036 -11.042 1.00 84.31 116 PHE A C 1
ATOM 898 O O . PHE A 1 116 ? 11.447 -1.813 -10.931 1.00 84.31 116 PHE A O 1
ATOM 905 N N . ASP A 1 117 ? 10.707 -3.727 -11.838 1.00 86.88 117 ASP A N 1
ATOM 906 C CA . ASP A 1 117 ? 9.564 -3.218 -12.587 1.00 86.88 117 ASP A CA 1
ATOM 907 C C . ASP A 1 117 ? 8.237 -3.358 -11.818 1.00 86.88 117 ASP A C 1
ATOM 909 O O . ASP A 1 117 ? 7.200 -2.911 -12.302 1.00 86.88 117 ASP A O 1
ATOM 913 N N . ILE A 1 118 ? 8.247 -3.909 -10.598 1.00 93.44 118 ILE A N 1
ATOM 914 C CA . ILE A 1 118 ? 7.062 -3.978 -9.739 1.00 93.44 118 ILE A CA 1
ATOM 915 C C . ILE A 1 118 ? 7.024 -2.788 -8.780 1.00 93.44 118 ILE A C 1
ATOM 917 O O . ILE A 1 118 ? 7.844 -2.652 -7.872 1.00 93.44 118 ILE A O 1
ATOM 921 N N . PHE A 1 119 ? 6.022 -1.931 -8.961 1.00 95.56 119 PHE A N 1
ATOM 922 C CA . PHE A 1 119 ? 5.824 -0.717 -8.173 1.00 95.56 119 PHE A CA 1
ATOM 923 C C . PHE A 1 119 ? 4.612 -0.842 -7.258 1.00 95.56 119 PHE A C 1
ATOM 925 O O . PHE A 1 119 ? 3.508 -1.138 -7.712 1.00 95.56 119 PHE A O 1
ATOM 932 N N . HIS A 1 120 ? 4.778 -0.497 -5.985 1.00 96.81 120 HIS A N 1
ATOM 933 C CA . HIS A 1 120 ? 3.694 -0.396 -5.01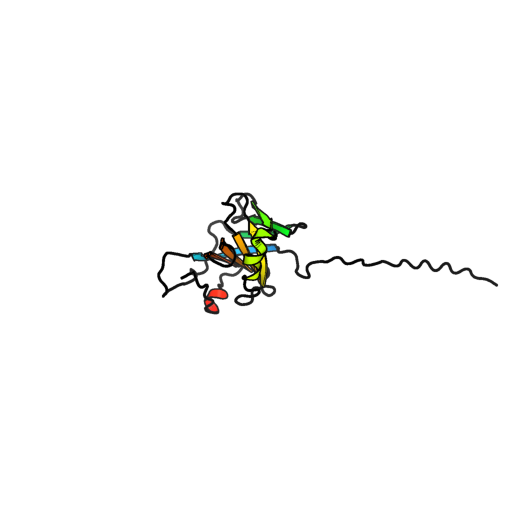3 1.00 96.81 120 HIS A CA 1
ATOM 934 C C . HIS A 1 120 ? 3.347 1.071 -4.771 1.00 96.81 120 HIS A C 1
ATOM 936 O O . HIS A 1 120 ? 4.122 1.833 -4.192 1.00 96.81 120 HIS A O 1
ATOM 942 N N . VAL A 1 121 ? 2.164 1.486 -5.206 1.00 96.56 12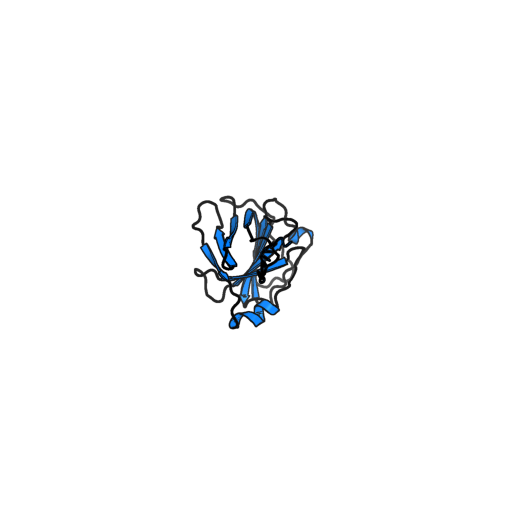1 VAL A N 1
ATOM 943 C CA . VAL A 1 121 ? 1.653 2.843 -5.014 1.00 96.56 121 VAL A CA 1
ATOM 944 C C . VAL A 1 121 ? 0.715 2.861 -3.819 1.00 96.56 121 VAL A C 1
ATOM 946 O O . VAL A 1 121 ? -0.303 2.169 -3.816 1.00 96.56 121 VAL A O 1
ATOM 949 N N . ILE A 1 122 ? 1.034 3.678 -2.819 1.00 97.00 122 ILE A N 1
ATOM 950 C CA . ILE A 1 122 ? 0.266 3.767 -1.577 1.00 97.00 122 ILE A CA 1
ATOM 951 C C . ILE A 1 122 ? -0.654 4.980 -1.595 1.00 97.00 122 ILE A C 1
ATOM 953 O O . ILE A 1 122 ? -0.244 6.100 -1.914 1.00 97.00 122 ILE A O 1
ATOM 957 N N . TYR A 1 123 ? -1.888 4.746 -1.167 1.00 96.00 123 TYR A N 1
ATOM 958 C CA . TYR A 1 123 ? -2.898 5.759 -0.910 1.00 96.00 123 TYR A CA 1
ATOM 959 C C . TYR A 1 123 ? -3.367 5.680 0.542 1.00 96.00 123 TYR A C 1
ATOM 961 O O . TYR A 1 123 ? -3.686 4.597 1.030 1.00 96.00 123 TYR A O 1
ATOM 969 N N . THR A 1 124 ? -3.443 6.818 1.228 1.00 95.50 124 THR A N 1
ATOM 970 C CA . THR A 1 124 ? -3.768 6.915 2.663 1.00 95.50 124 THR A CA 1
ATOM 971 C C . THR A 1 124 ? -5.023 7.748 2.894 1.00 95.50 124 THR A C 1
ATOM 973 O O . THR A 1 124 ? -5.312 8.658 2.117 1.00 95.50 124 THR A O 1
ATOM 976 N N . SER A 1 125 ? -5.765 7.477 3.969 1.00 92.94 125 SER A N 1
ATOM 977 C CA . SER A 1 125 ? -6.923 8.289 4.360 1.00 92.94 125 SER A CA 1
ATOM 978 C C . SER A 1 125 ? -6.604 9.176 5.561 1.00 92.94 125 SER A C 1
ATOM 980 O O . SER A 1 125 ? -6.280 8.672 6.633 1.00 92.94 125 SER A O 1
ATOM 982 N N . ASP A 1 126 ? -6.794 10.490 5.422 1.00 86.75 126 ASP A N 1
ATOM 983 C CA . ASP A 1 126 ? -6.669 11.423 6.554 1.00 86.75 126 ASP A CA 1
ATOM 984 C C . ASP A 1 126 ? -7.788 11.205 7.593 1.00 86.75 126 ASP A C 1
ATOM 986 O O . ASP A 1 126 ? -7.591 11.396 8.790 1.00 86.75 126 ASP A O 1
ATOM 990 N N . SER A 1 127 ? -8.967 10.755 7.143 1.00 88.88 127 SER A N 1
ATOM 991 C CA . SER A 1 127 ? -10.110 10.441 8.013 1.00 88.88 127 SER A CA 1
ATOM 992 C C . SER A 1 127 ? -10.024 9.067 8.681 1.00 88.88 127 SER A C 1
ATOM 994 O O . SER A 1 127 ? -10.742 8.809 9.647 1.00 88.88 127 SER A O 1
ATOM 996 N N . ASN A 1 128 ? -9.177 8.172 8.163 1.00 89.62 128 ASN A N 1
ATOM 997 C CA . ASN A 1 128 ? -8.990 6.832 8.707 1.00 89.62 128 ASN A CA 1
ATOM 998 C C . ASN A 1 128 ? -7.499 6.436 8.665 1.00 89.62 128 ASN A C 1
ATOM 1000 O O . ASN A 1 128 ? -7.085 5.739 7.738 1.00 89.62 128 ASN A O 1
ATOM 1004 N N . PRO A 1 129 ? -6.690 6.870 9.653 1.00 87.75 129 PRO A N 1
ATOM 1005 C CA . PRO A 1 129 ? -5.223 6.775 9.608 1.00 87.75 129 PRO A CA 1
ATOM 1006 C C . PRO A 1 129 ? -4.651 5.353 9.507 1.00 87.75 129 PRO A C 1
ATOM 1008 O O . PRO A 1 129 ? -3.548 5.165 9.002 1.00 87.75 129 PRO A O 1
ATOM 1011 N N . ASN A 1 130 ? -5.398 4.345 9.967 1.00 93.62 130 ASN A N 1
ATOM 1012 C CA . ASN A 1 130 ? -5.017 2.934 9.860 1.00 93.62 130 ASN A CA 1
ATOM 1013 C C . ASN A 1 130 ? -5.484 2.275 8.558 1.00 93.62 130 ASN A C 1
ATOM 1015 O O . ASN A 1 130 ? -5.239 1.088 8.343 1.00 93.62 130 ASN A O 1
ATOM 1019 N N . SER A 1 131 ? -6.176 3.021 7.697 1.00 94.31 131 SER A N 1
ATOM 1020 C CA . SER A 1 131 ? -6.621 2.533 6.406 1.00 94.31 131 SER A CA 1
ATOM 1021 C C . SER A 1 131 ? -5.763 3.093 5.286 1.00 94.31 131 SER A C 1
ATOM 1023 O O . SER A 1 131 ? -5.588 4.304 5.127 1.00 94.31 131 SER A O 1
ATOM 1025 N N . LEU A 1 132 ? -5.280 2.181 4.456 1.00 96.06 132 LEU A N 1
ATOM 1026 C CA . LEU A 1 132 ? -4.577 2.493 3.228 1.00 96.06 132 LEU A CA 1
ATOM 1027 C C . LEU A 1 132 ? -4.921 1.451 2.184 1.00 96.06 132 LEU A C 1
ATOM 1029 O O . LEU A 1 132 ? -5.327 0.336 2.514 1.00 96.06 132 LEU A O 1
ATOM 1033 N N . PHE A 1 133 ? -4.714 1.790 0.924 1.00 94.31 133 PHE A N 1
ATOM 1034 C CA . PHE A 1 133 ? -4.647 0.765 -0.098 1.00 94.3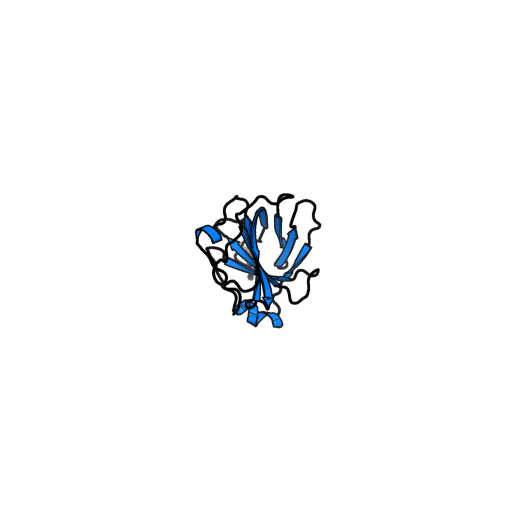1 133 PHE A CA 1
ATOM 1035 C C . PHE A 1 133 ? -3.375 0.896 -0.914 1.00 94.31 133 PHE A C 1
ATOM 1037 O O . PHE A 1 133 ? -2.801 1.977 -1.063 1.00 94.31 133 PHE A O 1
ATOM 1044 N N . ILE A 1 134 ? -2.948 -0.250 -1.421 1.00 95.75 134 ILE A N 1
ATOM 1045 C CA . ILE A 1 134 ? -1.747 -0.418 -2.219 1.00 95.75 134 ILE A CA 1
ATOM 1046 C C . ILE A 1 134 ? -2.202 -0.857 -3.601 1.00 95.75 134 ILE A C 1
ATOM 1048 O O . ILE A 1 134 ? -2.894 -1.867 -3.721 1.00 95.75 134 ILE A O 1
ATOM 1052 N N . ILE A 1 135 ? -1.844 -0.093 -4.627 1.00 94.25 135 ILE A N 1
ATOM 1053 C CA . ILE A 1 135 ? -1.971 -0.522 -6.018 1.00 94.25 135 ILE A CA 1
ATOM 1054 C C . ILE A 1 135 ? -0.605 -1.022 -6.466 1.00 94.25 135 ILE A C 1
ATOM 1056 O O . ILE A 1 135 ? 0.362 -0.262 -6.435 1.00 94.25 135 ILE A O 1
ATOM 1060 N N . THR A 1 136 ? -0.534 -2.269 -6.904 1.00 94.00 136 THR A N 1
ATOM 1061 C CA . THR A 1 136 ? 0.684 -2.838 -7.477 1.00 94.00 136 THR A CA 1
ATOM 1062 C C . THR A 1 136 ? 0.635 -2.708 -8.995 1.00 94.00 136 THR A C 1
ATOM 1064 O O . THR A 1 136 ? -0.374 -3.071 -9.600 1.00 94.00 136 THR A O 1
ATOM 1067 N N . TYR A 1 137 ? 1.710 -2.207 -9.600 1.00 91.31 137 TYR A N 1
ATOM 1068 C CA . TYR A 1 137 ? 1.862 -2.023 -11.043 1.00 91.31 137 TYR A CA 1
ATOM 1069 C C . TYR A 1 137 ? 3.086 -2.775 -11.586 1.00 91.31 137 TYR A C 1
ATOM 1071 O O . TYR A 1 137 ? 4.097 -2.806 -10.893 1.00 91.31 137 TYR A O 1
ATOM 1079 N N . SER A 1 138 ? 3.033 -3.287 -12.824 1.00 89.06 138 SER A N 1
ATOM 1080 C CA . SER A 1 138 ? 4.235 -3.684 -13.604 1.00 89.06 138 SER A CA 1
ATOM 1081 C C . SER A 1 138 ? 4.824 -2.537 -14.435 1.00 89.06 138 SER A C 1
ATOM 1083 O O . SER A 1 138 ? 5.956 -2.595 -14.901 1.00 89.06 138 SER A O 1
ATOM 1085 N N . ASN A 1 139 ? 4.049 -1.471 -14.623 1.00 88.00 139 ASN A N 1
ATOM 1086 C CA . ASN A 1 139 ? 4.521 -0.185 -15.111 1.00 88.00 139 ASN A CA 1
ATOM 1087 C C . ASN A 1 139 ? 3.705 0.908 -14.419 1.00 88.00 139 ASN A C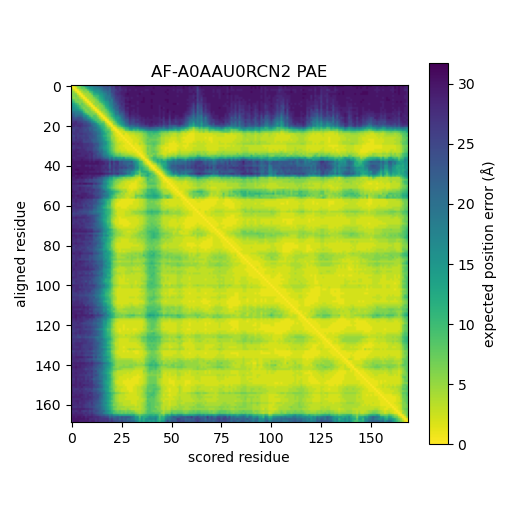 1
ATOM 1089 O O . ASN A 1 139 ? 2.474 0.944 -14.517 1.00 88.00 139 ASN A O 1
ATOM 1093 N N . ILE A 1 140 ? 4.373 1.762 -13.646 1.00 89.75 140 ILE A N 1
ATOM 1094 C CA . ILE A 1 140 ? 3.705 2.696 -12.740 1.00 89.75 140 ILE A CA 1
ATOM 1095 C C . ILE A 1 140 ? 2.720 3.620 -13.470 1.00 89.75 140 ILE A C 1
ATOM 1097 O O . ILE A 1 140 ? 3.084 4.395 -14.352 1.00 89.75 140 ILE A O 1
ATOM 1101 N N . GLY A 1 141 ? 1.451 3.560 -13.061 1.00 84.25 141 GLY A N 1
ATOM 1102 C CA . GLY A 1 141 ? 0.374 4.358 -13.651 1.00 84.25 141 GLY A CA 1
ATOM 1103 C C . GLY A 1 141 ? -0.193 3.812 -14.966 1.00 84.25 141 GLY A C 1
ATOM 1104 O O . GLY A 1 141 ? -1.021 4.492 -15.574 1.00 84.25 141 GLY A O 1
ATOM 1105 N N . GLU A 1 142 ? 0.218 2.615 -15.388 1.00 83.94 142 GLU A N 1
ATOM 1106 C CA . GLU A 1 142 ? -0.286 1.933 -16.585 1.00 83.94 142 GLU A CA 1
ATOM 1107 C C . GLU A 1 142 ? -0.929 0.591 -16.209 1.00 83.94 142 GLU A C 1
ATOM 1109 O O . GLU A 1 142 ? -2.156 0.514 -16.090 1.00 83.94 142 GLU A O 1
ATOM 1114 N N . ASP A 1 143 ? -0.128 -0.439 -15.938 1.00 85.50 143 ASP A N 1
ATOM 1115 C CA . ASP A 1 143 ? -0.639 -1.805 -15.794 1.00 85.50 143 ASP A CA 1
ATOM 1116 C C . ASP A 1 143 ? -0.818 -2.152 -14.319 1.00 85.50 143 ASP A C 1
ATOM 1118 O O . ASP A 1 143 ? 0.141 -2.448 -13.609 1.00 85.50 143 ASP A O 1
ATOM 1122 N N . ILE A 1 144 ? -2.063 -2.102 -13.848 1.00 86.94 144 ILE A N 1
ATOM 1123 C CA . ILE A 1 144 ? -2.417 -2.526 -12.493 1.00 86.94 144 ILE A CA 1
ATOM 1124 C C . ILE A 1 144 ? -2.417 -4.056 -12.433 1.00 86.94 144 ILE A C 1
ATOM 1126 O O . ILE A 1 144 ? -3.188 -4.712 -13.128 1.00 86.94 144 ILE A O 1
ATOM 1130 N N . LEU A 1 145 ? -1.615 -4.620 -11.539 1.00 86.44 145 LEU A N 1
ATOM 1131 C CA . LEU A 1 145 ? -1.588 -6.051 -11.238 1.00 86.44 145 LEU A CA 1
ATOM 1132 C C . LEU A 1 145 ? -2.589 -6.408 -10.134 1.00 86.44 145 LEU A C 1
ATOM 1134 O O . LEU A 1 145 ? -3.310 -7.406 -10.215 1.00 86.44 145 LEU A O 1
ATOM 1138 N N . SER A 1 146 ? -2.654 -5.582 -9.091 1.00 89.12 146 SER A N 1
ATOM 1139 C CA . SER A 1 146 ? -3.563 -5.790 -7.966 1.00 89.12 146 SER A CA 1
ATOM 1140 C C . SER A 1 146 ? -3.844 -4.498 -7.209 1.00 89.12 146 SER A C 1
ATOM 1142 O O . SER A 1 146 ? -3.102 -3.518 -7.297 1.00 89.12 146 SER A O 1
ATOM 1144 N N . VAL A 1 147 ? -4.932 -4.506 -6.442 1.00 91.44 147 VAL A N 1
ATOM 1145 C CA . VAL A 1 147 ? -5.224 -3.490 -5.430 1.00 91.44 147 VAL A CA 1
ATOM 1146 C C . VAL A 1 147 ? -5.539 -4.198 -4.119 1.00 91.44 147 VAL A C 1
ATOM 1148 O O . VAL A 1 147 ? -6.441 -5.028 -4.065 1.00 91.44 147 VAL A O 1
ATOM 1151 N N . ALA A 1 148 ? -4.823 -3.868 -3.051 1.00 93.75 148 ALA A N 1
ATOM 1152 C CA . ALA A 1 148 ? -5.079 -4.391 -1.714 1.00 93.75 148 ALA A CA 1
ATOM 1153 C C . ALA A 1 148 ? -5.471 -3.247 -0.780 1.00 93.75 148 ALA A C 1
ATOM 1155 O O . ALA A 1 148 ? -4.669 -2.351 -0.524 1.00 93.75 148 ALA A O 1
ATOM 1156 N N . LEU A 1 149 ? -6.699 -3.278 -0.265 1.00 94.81 149 LEU A N 1
ATOM 1157 C CA . LEU A 1 149 ? -7.145 -2.410 0.818 1.00 94.81 149 LEU A CA 1
ATOM 1158 C C . LEU A 1 149 ? -6.816 -3.069 2.155 1.00 94.81 149 LEU A C 1
ATOM 1160 O O . LEU A 1 149 ? -7.281 -4.175 2.427 1.00 94.81 149 LEU A O 1
ATOM 1164 N N . PHE A 1 150 ? -6.110 -2.335 3.004 1.00 95.75 150 PHE A N 1
ATOM 1165 C CA . PHE A 1 150 ? -5.878 -2.651 4.404 1.00 95.75 150 PHE A CA 1
ATOM 1166 C C . PHE A 1 150 ? -6.703 -1.703 5.278 1.00 95.75 150 PHE A C 1
ATOM 1168 O O . PHE A 1 150 ? -6.762 -0.491 5.037 1.00 95.75 150 PHE A O 1
ATOM 1175 N N . ASN A 1 151 ? -7.388 -2.252 6.279 1.00 95.00 151 ASN A N 1
ATOM 1176 C CA . ASN A 1 151 ? -8.227 -1.471 7.181 1.00 95.00 151 ASN A CA 1
ATOM 1177 C C . ASN A 1 151 ? -8.203 -2.040 8.608 1.00 95.00 151 ASN A C 1
ATOM 1179 O O . ASN A 1 151 ? -8.062 -3.248 8.814 1.00 95.00 151 ASN A O 1
ATOM 1183 N N . ASP A 1 152 ? -8.358 -1.180 9.609 1.00 93.94 152 ASP A N 1
ATOM 1184 C CA . ASP A 1 152 ? -8.548 -1.591 11.006 1.00 93.94 152 ASP A CA 1
ATOM 1185 C C . ASP A 1 152 ? -9.995 -2.014 11.298 1.00 93.94 152 ASP A C 1
ATOM 1187 O O . ASP A 1 152 ? -10.266 -2.687 12.293 1.00 93.94 152 ASP A O 1
ATOM 1191 N N . LYS A 1 153 ? -10.918 -1.679 10.391 1.00 93.88 153 LYS A N 1
ATOM 1192 C CA . LYS A 1 153 ? -12.337 -2.040 10.445 1.00 93.88 153 LYS A CA 1
ATOM 1193 C C . LYS A 1 153 ? -12.702 -3.063 9.363 1.00 93.88 153 LYS A C 1
ATOM 1195 O O . LYS A 1 153 ? -12.137 -3.017 8.270 1.00 93.88 153 LYS A O 1
ATOM 1200 N N . PRO A 1 154 ? -13.718 -3.915 9.594 1.00 94.19 154 PRO A N 1
ATOM 1201 C CA . PRO A 1 154 ? -14.252 -4.851 8.601 1.00 94.19 154 PRO A CA 1
ATOM 1202 C C . PRO A 1 154 ? -15.138 -4.138 7.558 1.00 94.19 154 PRO A C 1
ATOM 1204 O O . PRO A 1 154 ? -16.251 -4.573 7.272 1.00 94.19 154 PRO A O 1
ATOM 1207 N N . LEU A 1 155 ? -14.661 -3.022 7.002 1.00 91.31 155 LEU A N 1
ATOM 1208 C CA . LEU A 1 155 ? -15.368 -2.189 6.032 1.00 91.31 155 LEU A CA 1
ATOM 1209 C C . LEU A 1 155 ? -14.497 -1.933 4.800 1.00 91.31 155 LEU A C 1
ATOM 1211 O O . LEU A 1 155 ? -13.337 -1.546 4.940 1.00 91.31 155 LEU A O 1
ATOM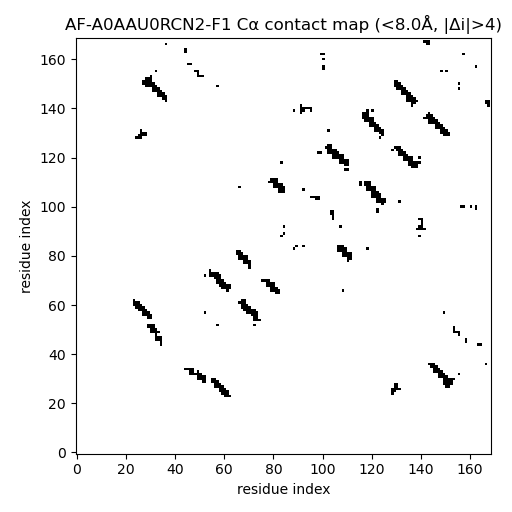 1215 N N . ASN A 1 156 ? -15.058 -2.089 3.599 1.00 90.69 156 ASN A N 1
ATOM 1216 C CA . ASN A 1 156 ? -14.393 -1.684 2.360 1.00 90.69 156 ASN A CA 1
ATOM 1217 C C . ASN A 1 156 ? -15.068 -0.426 1.776 1.00 90.69 156 ASN A C 1
ATOM 1219 O O . ASN A 1 156 ? -16.013 -0.560 0.996 1.00 90.69 156 ASN A O 1
ATOM 1223 N N . PRO A 1 157 ? -14.575 0.787 2.093 1.00 87.88 157 PRO A N 1
ATOM 1224 C CA . PRO A 1 157 ? -15.166 2.023 1.585 1.00 87.88 157 PRO A CA 1
ATOM 1225 C C . PRO A 1 157 ? -15.015 2.184 0.067 1.00 87.88 157 PRO A C 1
ATOM 1227 O O . PRO A 1 157 ? -15.807 2.899 -0.541 1.00 87.88 157 PRO A O 1
ATOM 1230 N N . LEU A 1 158 ? -14.028 1.535 -0.566 1.00 88.31 158 LEU A N 1
ATOM 1231 C CA . LEU A 1 158 ? -13.864 1.567 -2.024 1.00 88.31 158 LEU A CA 1
ATOM 1232 C C . LEU A 1 158 ? -14.958 0.749 -2.717 1.00 88.31 158 LEU A C 1
ATOM 1234 O O . LEU A 1 158 ? -15.487 1.173 -3.743 1.00 88.31 158 LEU A O 1
ATOM 1238 N N . LEU A 1 159 ? -15.328 -0.393 -2.132 1.00 87.06 159 LEU A N 1
ATOM 1239 C CA . LEU A 1 159 ? -16.431 -1.227 -2.603 1.00 87.06 159 LEU A CA 1
ATOM 1240 C C . LEU A 1 159 ? -17.782 -0.524 -2.415 1.00 87.06 159 LEU A C 1
ATOM 1242 O O . LEU A 1 159 ? -18.584 -0.505 -3.344 1.00 87.06 159 LEU A O 1
ATOM 1246 N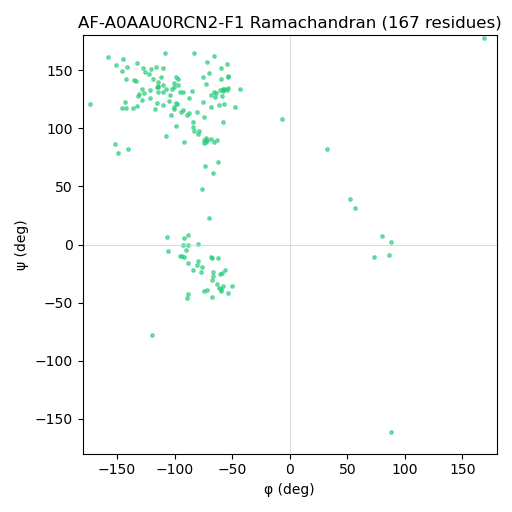 N . GLU A 1 160 ? -18.024 0.091 -1.255 1.00 86.75 160 GLU A N 1
ATOM 1247 C CA . GLU A 1 160 ? -19.273 0.822 -0.972 1.00 86.75 160 GLU A CA 1
ATOM 1248 C C . GLU A 1 160 ? -19.492 2.008 -1.913 1.00 86.75 160 GLU A C 1
ATOM 1250 O O . GLU A 1 160 ? -20.609 2.264 -2.357 1.00 86.75 160 GLU A O 1
ATOM 1255 N N . GLN A 1 161 ? -18.409 2.700 -2.264 1.00 86.75 161 GLN A N 1
ATOM 1256 C CA . GLN A 1 161 ? -18.423 3.796 -3.230 1.00 86.75 161 GLN A CA 1
ATOM 1257 C C . GLN A 1 161 ? -18.430 3.314 -4.692 1.00 86.75 161 GLN A C 1
ATOM 1259 O O . GLN A 1 161 ? -18.417 4.146 -5.599 1.00 86.75 161 GLN A O 1
ATOM 1264 N N . ASN A 1 162 ? -18.440 1.996 -4.944 1.00 83.12 162 ASN A N 1
ATOM 1265 C CA . ASN A 1 162 ? -18.365 1.398 -6.282 1.00 83.12 162 ASN A CA 1
ATOM 1266 C C . ASN A 1 162 ? -17.169 1.945 -7.092 1.00 83.12 162 ASN A C 1
ATOM 1268 O O . ASN A 1 162 ? -17.274 2.223 -8.291 1.00 83.12 162 ASN A O 1
ATOM 1272 N N . ILE A 1 163 ? -16.025 2.139 -6.424 1.00 84.69 163 ILE A N 1
ATOM 1273 C CA . ILE A 1 163 ? -14.782 2.558 -7.070 1.00 84.69 163 ILE A CA 1
ATOM 1274 C C . ILE A 1 163 ? -14.288 1.421 -7.955 1.00 84.69 163 ILE A C 1
ATOM 1276 O O . ILE A 1 163 ? -14.134 0.283 -7.514 1.00 84.69 163 ILE A O 1
ATOM 1280 N N . ARG A 1 164 ? -13.996 1.757 -9.211 1.00 78.00 164 ARG A N 1
ATOM 1281 C CA . ARG A 1 164 ? -13.486 0.820 -10.209 1.00 78.00 164 ARG A CA 1
ATOM 1282 C C . ARG A 1 164 ? -12.073 1.201 -10.616 1.00 78.00 164 ARG A C 1
ATOM 1284 O O . ARG A 1 164 ? -11.784 2.371 -10.878 1.00 78.00 164 ARG A O 1
ATOM 1291 N N . PHE A 1 165 ? -11.217 0.194 -10.703 1.00 76.00 165 PHE A N 1
ATOM 1292 C CA . PHE A 1 165 ? -9.889 0.304 -11.284 1.00 76.00 165 PHE A CA 1
ATOM 1293 C C . PHE A 1 165 ? -9.974 -0.263 -12.696 1.00 76.00 165 PHE A C 1
ATOM 1295 O O . PHE A 1 165 ? -10.323 -1.424 -12.881 1.00 76.00 165 PHE A O 1
ATOM 1302 N N . ASN A 1 166 ? -9.740 0.581 -13.701 1.00 62.31 166 ASN A N 1
ATOM 1303 C CA . ASN A 1 166 ? -9.674 0.104 -15.074 1.00 62.31 166 ASN A CA 1
ATOM 1304 C C . ASN A 1 166 ? -8.337 -0.614 -15.242 1.00 62.31 166 ASN A C 1
ATOM 1306 O O . ASN A 1 166 ? -7.294 0.036 -15.246 1.00 62.31 166 ASN A O 1
ATOM 1310 N N . LEU A 1 167 ? -8.386 -1.935 -15.370 1.00 56.09 167 LEU A N 1
ATOM 1311 C CA . LEU A 1 167 ? -7.276 -2.710 -15.909 1.00 56.09 167 LEU A CA 1
ATOM 1312 C C . LEU A 1 167 ? -7.173 -2.403 -17.405 1.00 56.09 167 LEU A C 1
ATOM 1314 O O . LEU A 1 167 ? -8.186 -2.084 -18.038 1.00 56.09 167 LEU A O 1
ATOM 1318 N N . MET A 1 168 ? -5.961 -2.418 -17.950 1.00 49.69 168 MET A N 1
ATOM 1319 C CA . MET A 1 168 ? -5.722 -2.000 -19.330 1.00 49.69 168 MET A CA 1
ATOM 1320 C C . MET A 1 168 ? -6.595 -2.731 -20.366 1.00 49.69 168 MET A C 1
ATOM 1322 O O . MET A 1 168 ? -7.083 -3.842 -20.151 1.00 49.69 168 MET A O 1
ATOM 1326 N N . LYS A 1 169 ? -6.783 -2.045 -21.500 1.00 40.12 169 LYS A N 1
ATOM 1327 C CA . LYS A 1 169 ? -7.235 -2.613 -22.774 1.00 40.12 169 LYS A CA 1
ATOM 1328 C C . LYS A 1 169 ? -6.084 -3.298 -23.490 1.00 40.12 169 LYS A C 1
ATOM 1330 O O . LYS A 1 169 ? -4.965 -2.754 -23.394 1.00 40.12 169 LYS A O 1
#

Nearest PDB structures (foldseek):
  3bdr-assembly1_A-2  TM=3.248E-01  e=3.880E-01  Synechococcus elongatus
  4u8u-assembly1_O  TM=4.102E-01  e=2.108E+00  Glossoscolex paulistus
  6pny-assembly1_A  TM=4.135E-01  e=3.088E+00  Francisella tularensis subsp. tularensis SCHU S4
  7re4-assembly2_C  TM=2.886E-01  e=8.251E+00  Acinetobacter baumannii NIPH 201
  8qrt-assembly2_CCC  TM=1.719E-01  e=5.048E+00  Lemna aequinoctialis

Mean predicted aligned error: 9.5 Å

pLDDT: mean 81.81, std 18.89, range [37.91, 97.62]

Secondary structure (DSSP, 8-state):
--------------------SSPPPEEEESEEEEEE--TT-TT----PPPEE-TT--EEEEE-TTS-EEEESSTTSPPEEEEE--STTTHHHHHHS-SEETTEEEEEEEE-TTS-TT-EEEEEE-SS-TT-EEEEEEEETTTEEEEEEEEESSS--HHHHTT-------

Radius of gyration: 20.82 Å; Cα contacts (8 Å, |Δi|>4): 326; chains: 1; bounding box: 43×73×56 Å

Solvent-accessible surface area (backbone atoms only — not comparable to full-atom values): 9881 Å² total; per-residue (Å²): 140,82,87,85,80,83,78,81,78,80,77,79,76,81,75,69,80,84,63,70,94,58,81,72,51,65,25,54,15,42,18,39,25,49,30,72,67,68,82,88,63,88,86,72,87,64,64,44,78,54,37,73,38,94,73,34,41,27,34,41,34,48,45,98,87,65,28,31,45,35,25,75,24,77,85,51,74,74,42,65,28,40,65,45,90,42,85,88,43,45,71,25,60,70,60,45,69,60,63,58,93,77,23,36,57,73,52,44,24,31,47,83,91,50,63,94,54,43,33,41,33,37,26,38,23,88,92,40,63,33,27,36,35,37,39,32,16,64,39,53,66,59,41,55,51,33,37,39,39,34,16,64,49,92,64,54,68,48,63,75,68,65,64,77,82,81,60,71,132

Sequence (169 aa):
MQKVLLFCFVTFSLLSCKGQNHPALNASAGYISIYLSVDGNKDSLNFEKIRATPSGNFTCQEKTNGDLWVKFSPHDTTVVWVSADQPENKKGIEKLKKNIGGYSLKGAYLNPSEPFDIFHVIYTSDSNPNSLFIITYSNIGEDILSVALFNDKPLNPLLEQNIRFNLMK